Protein AF-A0A523XZT2-F1 (afdb_monomer)

Secondary structure (DSSP, 8-state):
---------SS-HHHHHHHHHHHHHHHHHHHHHHHHHHHTTS-HHHHHHHHHHHHHHHHHHIIIIIHHHHHHHHHHHHTSSS----

Mean predicted aligned error: 7.84 Å

Structure (mmCIF, N/CA/C/O backbone):
data_AF-A0A523XZT2-F1
#
_entry.id   AF-A0A523XZT2-F1
#
loop_
_atom_site.group_PDB
_atom_site.id
_atom_site.type_symbol
_atom_site.label_atom_id
_atom_site.label_alt_id
_atom_site.label_comp_id
_atom_site.label_asym_id
_atom_site.label_entity_id
_atom_site.label_seq_id
_atom_site.pdbx_PDB_ins_code
_atom_site.Cartn_x
_atom_site.Cartn_y
_atom_site.Cartn_z
_atom_site.occupancy
_atom_site.B_iso_or_equiv
_atom_site.auth_seq_id
_atom_site.auth_comp_id
_atom_site.auth_asym_id
_atom_site.auth_atom_id
_atom_site.pdbx_PDB_model_num
ATOM 1 N N . MET A 1 1 ? 24.049 21.790 -17.954 1.00 36.59 1 MET A N 1
ATOM 2 C CA . MET A 1 1 ? 23.239 20.691 -18.520 1.00 36.59 1 MET A CA 1
ATOM 3 C C . MET A 1 1 ? 23.833 19.386 -18.007 1.00 36.59 1 MET A C 1
ATOM 5 O O . MET A 1 1 ? 24.891 18.995 -18.475 1.00 36.59 1 MET A O 1
ATOM 9 N N . ILE A 1 2 ? 23.265 18.810 -16.944 1.00 44.84 2 ILE A N 1
ATOM 10 C CA . ILE A 1 2 ? 23.814 17.609 -16.290 1.00 44.84 2 ILE A CA 1
ATOM 11 C C . ILE A 1 2 ? 23.227 16.388 -17.002 1.00 44.84 2 ILE A C 1
ATOM 13 O O . ILE A 1 2 ? 22.016 16.178 -16.964 1.00 44.84 2 ILE A O 1
ATOM 17 N N . ILE A 1 3 ? 24.079 15.629 -17.690 1.00 51.06 3 ILE A N 1
ATOM 18 C CA . ILE A 1 3 ? 23.717 14.389 -18.381 1.00 51.06 3 ILE A CA 1
ATOM 19 C C . ILE A 1 3 ? 23.684 13.280 -17.326 1.00 51.06 3 ILE A C 1
ATOM 21 O O . ILE A 1 3 ? 24.727 12.789 -16.896 1.00 51.06 3 ILE A O 1
ATOM 25 N N . TRP A 1 4 ? 22.489 12.905 -16.871 1.00 50.66 4 TRP A N 1
ATOM 26 C CA . TRP A 1 4 ? 22.302 11.680 -16.099 1.00 50.66 4 TRP A CA 1
ATOM 27 C C . TRP A 1 4 ? 22.484 10.502 -17.054 1.00 50.66 4 TRP A C 1
ATOM 29 O O . TRP A 1 4 ? 21.596 10.194 -17.843 1.00 50.66 4 TRP A O 1
ATOM 39 N N . ASN A 1 5 ? 23.664 9.886 -17.020 1.00 54.91 5 ASN A N 1
ATOM 40 C CA . ASN A 1 5 ? 23.927 8.633 -17.720 1.00 54.91 5 ASN A CA 1
ATOM 41 C C . ASN A 1 5 ? 22.884 7.600 -17.256 1.00 54.91 5 ASN A C 1
ATOM 43 O O . ASN A 1 5 ? 22.650 7.477 -16.056 1.00 54.91 5 ASN A O 1
ATOM 47 N N . GLU A 1 6 ? 22.210 6.904 -18.168 1.00 61.12 6 GLU A N 1
ATOM 48 C CA . GLU A 1 6 ? 21.136 5.962 -17.837 1.00 61.12 6 GLU A CA 1
ATOM 49 C C . GLU A 1 6 ? 21.718 4.714 -17.154 1.00 61.12 6 GLU A C 1
ATOM 51 O O . GLU A 1 6 ? 22.171 3.773 -17.807 1.00 61.12 6 GLU A O 1
ATOM 56 N N . TRP A 1 7 ? 21.735 4.699 -15.818 1.00 62.56 7 TRP A N 1
ATOM 57 C CA . TRP A 1 7 ? 22.155 3.535 -15.039 1.00 62.56 7 TRP A CA 1
ATOM 58 C C . TRP A 1 7 ? 21.166 2.395 -15.280 1.00 62.56 7 TRP A C 1
ATOM 60 O O . TRP A 1 7 ? 20.069 2.368 -14.716 1.00 62.56 7 TRP A O 1
ATOM 70 N N . LYS A 1 8 ? 21.547 1.446 -16.137 1.00 64.69 8 LYS A N 1
ATOM 71 C CA . LYS A 1 8 ? 20.765 0.231 -16.351 1.00 64.69 8 LYS A CA 1
ATOM 72 C C . LYS A 1 8 ? 20.840 -0.628 -15.086 1.00 64.69 8 LYS A C 1
ATOM 74 O O . LYS A 1 8 ? 21.945 -0.916 -14.623 1.00 64.69 8 LYS A O 1
ATOM 79 N N . PRO A 1 9 ? 19.699 -1.035 -14.507 1.00 72.25 9 PRO A N 1
ATOM 80 C CA . PRO A 1 9 ? 19.714 -1.916 -13.353 1.00 72.25 9 PRO A CA 1
ATOM 81 C C . PRO A 1 9 ? 20.384 -3.240 -13.728 1.00 72.25 9 PRO A C 1
ATOM 83 O O . PRO A 1 9 ? 20.089 -3.822 -14.769 1.00 72.25 9 PRO A O 1
ATOM 86 N N . ALA A 1 10 ? 21.281 -3.715 -12.863 1.00 80.12 10 ALA A N 1
ATOM 87 C CA . ALA A 1 10 ? 21.978 -4.986 -13.058 1.00 80.12 10 ALA A CA 1
ATOM 88 C C . ALA A 1 10 ? 21.045 -6.207 -12.912 1.00 80.12 10 ALA A C 1
ATOM 90 O O . ALA A 1 10 ? 21.364 -7.294 -13.385 1.00 80.12 10 ALA A O 1
ATOM 91 N N . ALA A 1 11 ? 19.894 -6.034 -12.252 1.00 80.00 11 ALA A N 1
ATOM 92 C CA . ALA A 1 11 ? 18.903 -7.082 -12.030 1.00 80.00 11 ALA A CA 1
ATOM 93 C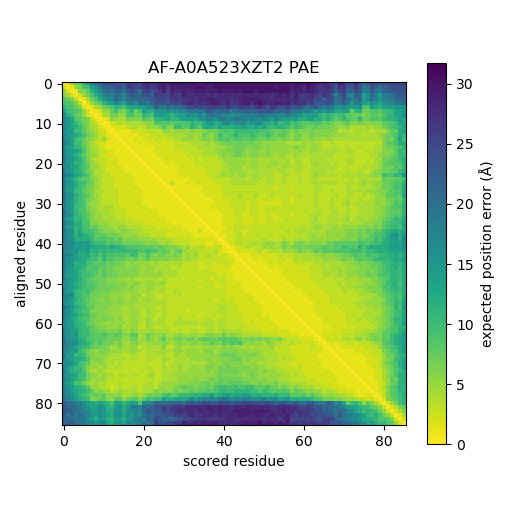 C . ALA A 1 11 ? 17.894 -7.186 -13.189 1.00 80.00 11 ALA A C 1
ATOM 95 O O . ALA A 1 11 ? 17.515 -6.185 -13.798 1.00 80.00 11 ALA A O 1
ATOM 96 N N . SER A 1 12 ? 17.414 -8.403 -13.458 1.00 84.62 12 SER A N 1
ATOM 97 C CA . SER A 1 12 ? 16.403 -8.660 -14.489 1.00 84.62 12 SER A CA 1
ATOM 98 C C . SER A 1 12 ? 15.031 -8.081 -14.108 1.00 84.62 12 SER A C 1
ATOM 100 O O . SER A 1 12 ? 14.693 -7.960 -12.928 1.00 84.62 12 SER A O 1
ATOM 102 N N . LYS A 1 13 ? 14.201 -7.749 -15.110 1.00 81.44 13 LYS A N 1
ATOM 103 C CA . LYS A 1 13 ? 12.858 -7.171 -14.896 1.00 81.44 13 LYS A CA 1
ATOM 104 C C . LYS A 1 13 ? 11.970 -7.970 -13.932 1.00 81.44 13 LYS A C 1
ATOM 106 O O . LYS A 1 13 ? 11.391 -7.334 -13.052 1.00 81.44 13 LYS A O 1
ATOM 111 N N . PRO A 1 14 ? 11.868 -9.315 -14.031 1.00 83.88 14 PRO A N 1
ATOM 112 C CA . PRO A 1 14 ? 11.076 -10.087 -13.077 1.00 83.88 14 PRO A CA 1
ATOM 113 C C . PRO A 1 14 ? 11.556 -9.867 -11.642 1.00 83.88 14 PRO A C 1
ATOM 115 O O . PRO A 1 14 ? 10.744 -9.665 -10.749 1.00 83.88 14 PRO A O 1
ATOM 118 N N . TRP A 1 15 ? 12.872 -9.793 -11.434 1.00 87.19 15 TRP A N 1
ATOM 119 C CA . TRP A 1 15 ? 13.460 -9.581 -10.114 1.00 87.19 15 TRP A CA 1
ATOM 120 C C . TRP A 1 15 ? 13.189 -8.195 -9.546 1.00 87.19 15 TRP A C 1
ATOM 122 O O . TRP A 1 15 ? 12.924 -8.068 -8.355 1.00 87.19 15 TRP A O 1
ATOM 132 N N . LEU A 1 16 ? 13.168 -7.166 -10.393 1.00 87.00 16 LEU A N 1
ATOM 133 C CA . LEU A 1 16 ? 12.774 -5.819 -9.981 1.00 87.00 16 LEU A CA 1
ATOM 134 C C . LEU A 1 16 ? 11.311 -5.773 -9.516 1.00 87.00 16 LEU A C 1
ATOM 136 O O . LEU A 1 16 ? 11.014 -5.162 -8.490 1.00 87.00 16 LEU A O 1
ATOM 140 N N . VAL A 1 17 ? 10.404 -6.446 -10.233 1.00 86.06 17 VAL A N 1
ATOM 141 C CA . VAL A 1 17 ? 8.981 -6.520 -9.858 1.00 86.06 17 VAL A CA 1
ATOM 142 C C . VAL A 1 17 ? 8.793 -7.339 -8.581 1.00 86.06 17 VAL A C 1
ATOM 144 O O . VAL A 1 17 ? 8.105 -6.889 -7.665 1.00 86.06 17 VAL A O 1
ATOM 147 N N . THR A 1 18 ? 9.433 -8.507 -8.481 1.00 87.81 18 THR A N 1
ATOM 148 C CA . THR A 1 18 ? 9.355 -9.369 -7.295 1.00 87.81 18 THR A CA 1
ATOM 149 C C . THR A 1 18 ? 9.922 -8.675 -6.060 1.00 87.81 18 THR A C 1
ATOM 151 O O . THR A 1 18 ? 9.270 -8.670 -5.020 1.00 87.81 18 THR A O 1
ATOM 154 N N . ALA A 1 19 ? 11.086 -8.027 -6.165 1.00 89.75 19 ALA A N 1
ATOM 155 C CA . ALA A 1 19 ? 11.686 -7.292 -5.055 1.00 89.75 19 ALA A CA 1
ATOM 156 C C . ALA A 1 19 ? 10.801 -6.122 -4.604 1.00 89.75 19 ALA A C 1
ATOM 158 O O . ALA A 1 19 ? 10.598 -5.937 -3.405 1.00 89.75 19 ALA A O 1
ATOM 159 N N . ALA A 1 20 ? 10.221 -5.370 -5.547 1.00 87.88 20 ALA A N 1
ATOM 160 C CA . ALA A 1 20 ? 9.270 -4.314 -5.219 1.00 87.88 20 ALA A CA 1
ATOM 161 C C . ALA A 1 20 ? 8.044 -4.876 -4.481 1.00 87.88 20 ALA A C 1
ATOM 163 O O . ALA A 1 20 ? 7.660 -4.338 -3.446 1.00 87.88 20 ALA A O 1
ATOM 164 N N . GLY A 1 21 ? 7.468 -5.979 -4.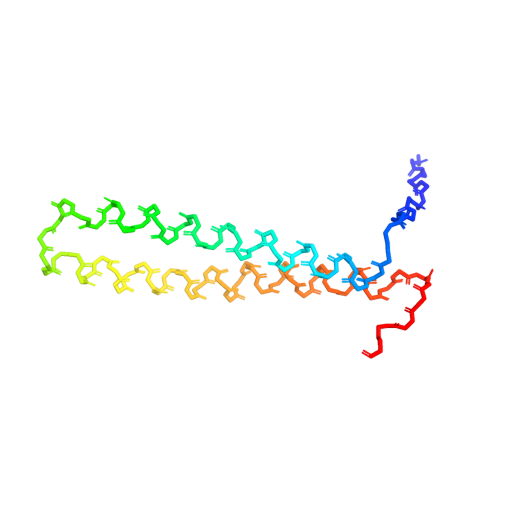969 1.00 90.19 21 GLY A N 1
ATOM 165 C CA . GLY A 1 21 ? 6.347 -6.655 -4.315 1.00 90.19 21 GLY A CA 1
ATOM 166 C C . GLY A 1 21 ? 6.677 -7.084 -2.884 1.00 90.19 21 GLY A C 1
ATOM 167 O O . GLY A 1 21 ? 5.970 -6.698 -1.958 1.00 90.19 21 GLY A O 1
ATOM 168 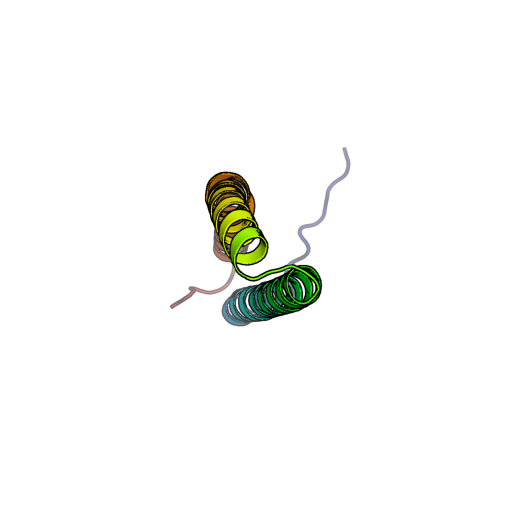N N . ILE A 1 22 ? 7.790 -7.800 -2.693 1.00 94.44 22 ILE A N 1
ATOM 169 C CA . ILE A 1 22 ? 8.250 -8.270 -1.375 1.00 94.44 22 ILE A CA 1
ATOM 170 C C . ILE A 1 22 ? 8.446 -7.099 -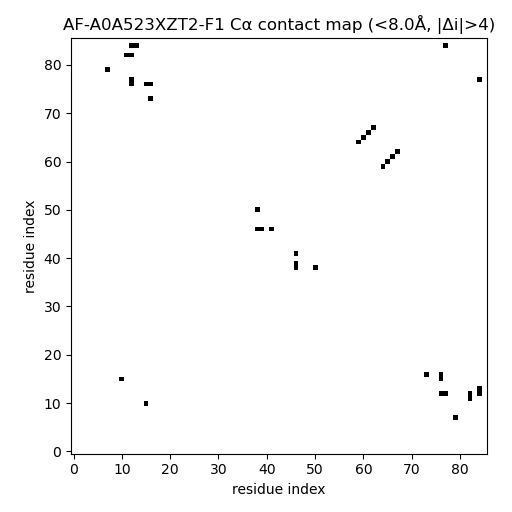0.409 1.00 94.44 22 ILE A C 1
ATOM 172 O O . ILE A 1 22 ? 7.941 -7.134 0.714 1.00 94.44 22 ILE A O 1
ATOM 176 N N . MET A 1 23 ? 9.141 -6.046 -0.847 1.00 92.69 23 MET A N 1
ATOM 177 C CA . MET A 1 23 ? 9.389 -4.861 -0.025 1.00 92.69 23 MET A CA 1
ATOM 178 C C . MET A 1 23 ? 8.083 -4.208 0.430 1.00 92.69 23 MET A C 1
ATOM 180 O O . MET A 1 23 ? 7.905 -3.943 1.619 1.00 92.69 23 MET A O 1
ATOM 184 N N . TRP A 1 24 ? 7.144 -3.982 -0.492 1.00 89.94 24 TRP A N 1
ATOM 185 C CA . TRP A 1 24 ? 5.876 -3.333 -0.163 1.00 89.94 24 TRP A CA 1
ATOM 186 C C . TRP A 1 24 ? 4.958 -4.210 0.692 1.00 89.94 24 TRP A C 1
ATOM 188 O O . TRP A 1 24 ? 4.291 -3.685 1.585 1.00 89.94 24 TRP A O 1
ATOM 198 N N . SER A 1 25 ? 4.961 -5.530 0.498 1.00 93.19 25 SER A N 1
ATOM 199 C CA . SER A 1 25 ? 4.267 -6.459 1.395 1.00 93.19 25 SER A CA 1
ATOM 200 C C . SER A 1 25 ? 4.841 -6.413 2.811 1.00 93.19 25 SER A C 1
ATOM 202 O O . SER A 1 25 ? 4.077 -6.354 3.773 1.00 93.19 25 SER A O 1
ATOM 204 N N . GLY A 1 26 ? 6.170 -6.369 2.949 1.00 96.44 26 GLY A N 1
ATOM 205 C CA . GLY A 1 26 ? 6.836 -6.230 4.246 1.00 96.44 26 GLY A CA 1
ATOM 206 C C . GLY A 1 26 ? 6.438 -4.946 4.975 1.00 96.44 26 GLY A C 1
ATOM 207 O O . GLY A 1 26 ? 6.042 -4.992 6.140 1.00 96.44 26 GLY A O 1
ATOM 208 N N . VAL A 1 27 ? 6.456 -3.807 4.274 1.00 93.69 27 VAL A N 1
ATOM 209 C CA . VAL A 1 27 ? 5.995 -2.522 4.832 1.00 93.69 27 VAL A CA 1
ATOM 210 C C . VAL A 1 27 ? 4.521 -2.595 5.240 1.00 93.69 27 VAL A C 1
ATOM 212 O O . VAL A 1 27 ? 4.167 -2.136 6.323 1.00 93.69 27 VAL A O 1
ATOM 215 N N . GLY A 1 28 ? 3.661 -3.207 4.421 1.00 92.69 28 GLY A N 1
ATOM 216 C CA . GLY A 1 28 ? 2.243 -3.384 4.742 1.00 92.69 28 GLY A CA 1
ATOM 217 C C . GLY A 1 28 ? 2.018 -4.178 6.032 1.00 92.69 28 GLY A C 1
ATOM 218 O O . GLY A 1 28 ? 1.272 -3.736 6.905 1.00 92.69 28 GLY A O 1
ATOM 219 N N . LEU A 1 29 ? 2.710 -5.310 6.193 1.00 96.06 29 LEU A N 1
ATOM 220 C CA . LEU A 1 29 ? 2.637 -6.126 7.410 1.00 96.06 29 LEU A CA 1
ATOM 221 C C . LEU A 1 29 ? 3.121 -5.361 8.646 1.00 96.06 29 LEU A C 1
ATOM 223 O O . LEU A 1 29 ? 2.470 -5.411 9.690 1.00 96.06 29 LEU A O 1
ATOM 227 N N . MET A 1 30 ? 4.222 -4.614 8.520 1.00 96.75 30 MET A N 1
ATOM 228 C CA . MET A 1 30 ? 4.743 -3.770 9.598 1.00 96.75 30 MET A CA 1
ATOM 229 C C . MET A 1 30 ? 3.714 -2.723 10.044 1.00 96.75 30 MET A C 1
ATOM 231 O O . MET A 1 30 ? 3.493 -2.543 11.241 1.00 96.75 30 MET A O 1
ATOM 235 N N . LEU A 1 31 ? 3.051 -2.057 9.095 1.00 93.50 31 LEU A N 1
ATOM 236 C CA . LEU A 1 31 ? 2.024 -1.058 9.397 1.00 93.50 31 LEU A CA 1
ATOM 237 C C . LEU A 1 31 ? 0.798 -1.679 10.078 1.00 93.50 31 LEU A C 1
ATOM 239 O O . LEU A 1 31 ? 0.288 -1.105 11.038 1.00 93.50 31 LEU A O 1
ATOM 243 N N . CYS A 1 32 ? 0.355 -2.862 9.642 1.00 93.38 32 CYS A N 1
ATOM 244 C CA . CYS A 1 32 ? -0.728 -3.593 10.306 1.00 93.38 32 CYS A CA 1
ATOM 245 C C . CYS A 1 32 ? -0.362 -3.972 11.747 1.00 93.38 32 CYS A C 1
ATOM 247 O O . CYS A 1 32 ? -1.187 -3.831 12.648 1.00 93.38 32 CYS A O 1
ATOM 249 N N . HIS A 1 33 ? 0.875 -4.419 11.977 1.00 95.94 33 HIS A N 1
ATOM 250 C CA . HIS A 1 33 ? 1.354 -4.750 13.316 1.00 95.94 33 HIS A CA 1
ATOM 251 C C . HIS A 1 33 ? 1.375 -3.521 14.237 1.00 95.94 33 HIS A C 1
ATOM 253 O O . HIS A 1 33 ? 0.905 -3.588 15.372 1.00 95.94 33 HIS A O 1
ATOM 259 N N . LEU A 1 34 ? 1.842 -2.378 13.726 1.00 94.75 34 LEU A N 1
ATOM 260 C CA . LEU A 1 34 ? 1.833 -1.112 14.459 1.00 94.75 34 LEU A CA 1
ATOM 261 C C . LEU A 1 34 ? 0.404 -0.659 14.795 1.00 94.75 34 LEU A C 1
ATOM 263 O O . LEU A 1 34 ? 0.125 -0.299 15.937 1.00 94.75 34 LEU A O 1
ATOM 267 N N . ALA A 1 35 ? -0.510 -0.732 13.822 1.00 92.50 35 ALA A N 1
ATOM 268 C CA . ALA A 1 35 ? -1.913 -0.377 14.017 1.00 92.50 35 ALA A CA 1
ATOM 269 C C . ALA A 1 35 ? -2.583 -1.260 15.081 1.00 92.50 35 ALA A C 1
ATOM 271 O O . ALA A 1 35 ? -3.300 -0.751 15.941 1.00 92.50 35 ALA A O 1
ATOM 272 N N . TYR A 1 36 ? -2.306 -2.567 15.070 1.00 92.62 36 TYR A N 1
ATOM 273 C CA . TYR A 1 36 ? -2.784 -3.485 16.103 1.00 92.62 36 TYR A CA 1
ATOM 274 C C . TYR A 1 36 ? -2.265 -3.097 17.495 1.00 92.62 36 TYR A C 1
ATOM 276 O O . TYR A 1 36 ? -3.043 -3.039 18.445 1.00 92.62 36 TYR A O 1
ATOM 284 N N . GLY A 1 37 ? -0.977 -2.754 17.609 1.00 93.50 37 GLY A N 1
ATOM 285 C CA . GLY A 1 37 ? -0.391 -2.269 18.861 1.00 93.50 37 GLY A CA 1
ATOM 286 C C . GLY A 1 37 ? -1.067 -1.002 19.398 1.00 93.50 37 GLY A C 1
ATOM 287 O O . GLY A 1 37 ? -1.245 -0.870 20.605 1.00 93.50 37 GLY A O 1
ATOM 288 N N . TRP A 1 38 ? -1.497 -0.096 18.516 1.00 91.69 38 TRP A N 1
ATOM 289 C CA . TRP A 1 38 ? -2.231 1.117 18.900 1.00 91.69 38 TRP A CA 1
ATOM 290 C C . TRP A 1 38 ? -3.687 0.860 19.298 1.00 91.69 38 TRP A C 1
ATOM 292 O O . TRP A 1 38 ? -4.239 1.619 20.091 1.00 91.69 38 TRP A O 1
ATOM 302 N N . LEU A 1 39 ? -4.308 -0.198 18.773 1.00 92.44 39 LEU A N 1
ATOM 303 C CA . LEU A 1 39 ? -5.688 -0.583 19.087 1.00 92.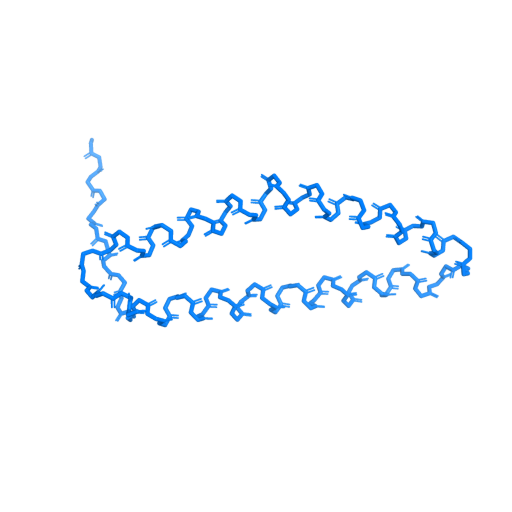44 39 LEU A CA 1
ATOM 304 C C . LEU A 1 39 ? -5.799 -1.402 20.381 1.00 92.44 39 LEU A C 1
ATOM 306 O O . LEU A 1 39 ? -6.829 -1.340 21.045 1.00 92.44 39 LEU A O 1
ATOM 310 N N . LEU A 1 40 ? -4.746 -2.132 20.761 1.00 92.31 40 LEU A N 1
ATOM 311 C CA . LEU A 1 40 ? -4.723 -3.007 21.938 1.00 92.31 40 LEU A CA 1
ATOM 312 C C . LEU A 1 40 ? -5.113 -2.330 23.275 1.00 92.31 40 LEU A C 1
ATOM 314 O O . LEU A 1 40 ? -5.872 -2.940 24.027 1.00 92.31 40 LEU A O 1
ATOM 318 N N . PRO A 1 41 ? -4.635 -1.113 23.618 1.00 93.81 41 PRO A N 1
ATOM 319 C CA . PRO A 1 41 ? -4.970 -0.477 24.896 1.00 93.81 41 PRO A CA 1
ATOM 320 C C . PRO A 1 41 ? -6.361 0.182 24.917 1.00 93.81 41 PRO A C 1
ATOM 322 O O . PRO A 1 41 ? -6.761 0.740 25.938 1.00 93.81 41 PRO A O 1
ATOM 325 N N . VAL A 1 42 ? -7.087 0.171 23.799 1.00 93.62 42 VAL A N 1
ATOM 326 C CA . VAL A 1 42 ? -8.347 0.894 23.616 1.00 93.62 42 VAL A CA 1
ATOM 327 C C . VAL A 1 42 ? -9.531 -0.049 23.860 1.00 93.62 42 VAL A C 1
ATOM 329 O O . VAL A 1 42 ? -9.469 -1.238 23.551 1.00 93.62 42 VAL A O 1
ATOM 332 N N . ASN A 1 43 ? -10.641 0.458 24.410 1.00 94.38 43 ASN A N 1
ATOM 333 C CA . ASN A 1 43 ? -11.840 -0.368 24.581 1.00 94.38 43 ASN A CA 1
ATOM 334 C C . ASN A 1 43 ? -12.416 -0.809 23.219 1.00 94.38 43 ASN A C 1
ATOM 336 O O . ASN A 1 43 ? -12.220 -0.142 22.204 1.00 94.38 43 ASN A O 1
ATOM 340 N N . LEU A 1 44 ? -13.161 -1.919 23.189 1.00 91.94 44 LEU A N 1
ATOM 341 C CA . LEU A 1 44 ? -13.616 -2.528 21.932 1.00 91.94 44 LEU A CA 1
ATOM 342 C C . LEU A 1 44 ? -14.432 -1.568 21.046 1.00 91.94 44 LEU A C 1
ATOM 344 O O . LEU A 1 44 ? -14.251 -1.550 19.832 1.00 91.94 44 LEU A O 1
ATOM 348 N N . GLN A 1 45 ? -15.309 -0.751 21.634 1.00 94.12 45 GLN A N 1
ATOM 349 C CA . GLN A 1 45 ? -16.141 0.190 20.878 1.00 94.12 45 GLN A CA 1
ATOM 350 C C . GLN A 1 45 ? -15.298 1.275 20.196 1.00 94.12 45 GLN A C 1
ATOM 352 O O . GLN A 1 45 ? -15.451 1.530 19.002 1.00 94.12 45 GLN A O 1
ATOM 357 N N . GLN A 1 46 ? -14.379 1.888 20.941 1.00 93.00 46 GLN A N 1
ATOM 358 C CA . GLN A 1 46 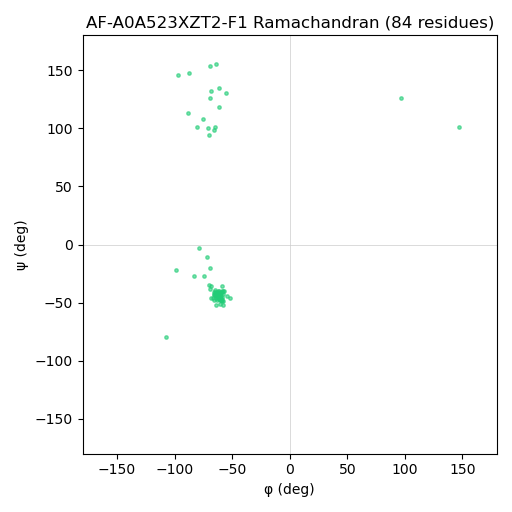? -13.448 2.884 20.420 1.00 93.00 46 GLN A CA 1
ATOM 359 C C . GLN A 1 46 ? -12.492 2.264 19.395 1.00 93.00 46 GLN A C 1
ATOM 361 O O . GLN A 1 46 ? -12.236 2.879 18.363 1.00 93.00 46 GLN A O 1
ATOM 366 N N . ALA A 1 47 ? -12.022 1.036 19.632 1.00 93.12 47 ALA A N 1
ATOM 367 C CA . ALA A 1 47 ? -11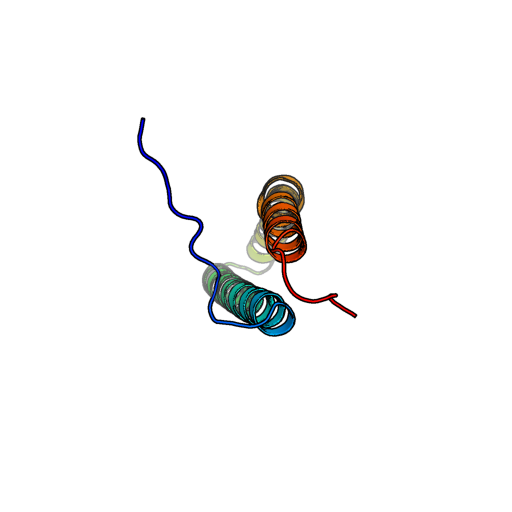.160 0.310 18.708 1.00 93.12 47 ALA A CA 1
ATOM 368 C C . ALA A 1 47 ? -11.853 0.066 17.359 1.00 93.12 47 ALA A C 1
ATOM 370 O O . ALA A 1 47 ? -11.260 0.313 16.312 1.00 93.12 47 ALA A O 1
ATOM 371 N N . VAL A 1 48 ? -13.127 -0.343 17.363 1.00 93.94 48 VAL A N 1
ATOM 372 C CA . VAL A 1 48 ? -13.910 -0.543 16.132 1.00 93.94 48 VAL A CA 1
ATOM 373 C C . VAL A 1 48 ? -14.112 0.774 15.380 1.00 93.94 48 VAL A C 1
ATOM 375 O O . VAL A 1 48 ? -13.885 0.825 14.171 1.00 93.94 48 VAL A O 1
ATOM 378 N N . LEU A 1 49 ? -14.493 1.851 16.074 1.00 95.38 49 LEU A N 1
ATOM 379 C CA . LEU A 1 49 ? -14.669 3.166 15.446 1.00 95.38 49 LEU A CA 1
ATOM 380 C C . LEU A 1 49 ? -13.363 3.680 14.832 1.00 95.38 49 LEU A C 1
ATOM 382 O O . LEU A 1 49 ? -13.353 4.137 13.688 1.00 95.38 49 LEU A O 1
ATOM 386 N N . LEU A 1 50 ? -12.253 3.562 15.563 1.00 93.75 50 LEU A N 1
ATOM 387 C CA . LEU A 1 50 ? -10.942 3.985 15.088 1.00 93.75 50 LEU A CA 1
ATOM 388 C C . LEU A 1 50 ? -10.485 3.135 13.897 1.00 93.75 50 LEU A C 1
ATOM 390 O O . LEU A 1 50 ? -10.018 3.685 12.904 1.00 93.75 50 LEU A O 1
ATOM 394 N N . ALA A 1 51 ? -10.691 1.816 13.945 1.00 93.19 51 ALA A N 1
ATOM 395 C CA . ALA A 1 51 ? -10.374 0.918 12.840 1.00 93.19 51 ALA A CA 1
ATOM 396 C C . ALA A 1 51 ? -11.150 1.281 11.564 1.00 93.19 51 ALA A C 1
ATOM 398 O O . ALA A 1 51 ? -10.556 1.316 10.488 1.00 93.19 51 ALA A O 1
ATOM 399 N N . LEU A 1 52 ? -12.441 1.616 11.665 1.00 95.38 52 LEU A N 1
ATOM 400 C CA . LEU A 1 52 ? -13.237 2.064 10.515 1.00 95.38 52 LEU A CA 1
ATOM 401 C C . LEU A 1 52 ? -12.663 3.341 9.893 1.00 95.38 52 LEU A C 1
ATOM 403 O O . LEU A 1 52 ? -12.497 3.415 8.674 1.00 95.38 52 LEU A O 1
ATOM 407 N N . VAL A 1 53 ? -12.303 4.322 10.722 1.00 94.88 53 VAL A N 1
ATOM 408 C CA . VAL A 1 53 ? -11.664 5.562 10.262 1.00 94.88 53 VAL A CA 1
ATOM 409 C C . VAL A 1 53 ? -10.320 5.259 9.591 1.00 94.88 53 VAL A C 1
ATOM 411 O O . VAL A 1 53 ? -10.068 5.728 8.480 1.00 94.88 53 VAL A O 1
ATOM 414 N N . CYS A 1 54 ? -9.484 4.416 10.202 1.00 92.25 54 CYS A N 1
ATOM 415 C CA . CYS A 1 54 ? -8.214 3.976 9.626 1.00 92.25 54 CYS A CA 1
ATOM 416 C C . CYS A 1 54 ? -8.398 3.280 8.274 1.00 92.25 54 CYS A C 1
ATOM 418 O O . CYS A 1 54 ? -7.620 3.540 7.361 1.00 92.25 54 CYS A O 1
ATOM 420 N N . VAL A 1 55 ? -9.427 2.443 8.111 1.00 94.19 55 VAL A N 1
ATOM 421 C CA . VAL A 1 55 ? -9.735 1.787 6.831 1.00 94.19 55 VAL A CA 1
ATOM 422 C C . VAL A 1 55 ? -10.117 2.816 5.770 1.00 94.19 55 VAL A C 1
ATOM 424 O O . VAL A 1 55 ? -9.598 2.755 4.657 1.00 94.19 55 VAL A O 1
ATOM 427 N N . VAL A 1 56 ? -10.961 3.799 6.100 1.00 96.31 56 VAL A N 1
ATOM 428 C CA . VAL A 1 56 ? -11.322 4.877 5.163 1.00 96.31 56 VAL A CA 1
ATOM 429 C C . VAL A 1 56 ? -10.076 5.648 4.722 1.00 96.31 56 VAL A C 1
ATOM 431 O O . VAL A 1 56 ? -9.850 5.819 3.522 1.00 96.31 56 VAL A O 1
ATOM 434 N N . PHE A 1 57 ? -9.217 6.048 5.662 1.00 94.19 57 PHE A N 1
ATOM 435 C CA . PHE A 1 57 ? -7.953 6.710 5.331 1.00 94.19 57 PHE A CA 1
ATOM 436 C C . PHE A 1 57 ? -7.023 5.814 4.510 1.00 94.19 57 PHE A C 1
ATOM 438 O O . PHE A 1 57 ? -6.461 6.276 3.518 1.00 94.19 57 PHE A O 1
ATOM 445 N N . ALA A 1 58 ? -6.895 4.532 4.855 1.00 92.38 58 ALA A N 1
ATOM 446 C CA . ALA A 1 58 ? -6.086 3.578 4.106 1.00 92.38 58 ALA A CA 1
ATOM 447 C C . ALA A 1 58 ? -6.566 3.448 2.654 1.00 92.38 58 ALA A C 1
ATOM 449 O O . ALA A 1 58 ? -5.742 3.445 1.741 1.00 92.38 58 ALA A O 1
ATOM 450 N N . LEU A 1 59 ? -7.881 3.421 2.414 1.00 94.31 59 LEU A N 1
ATOM 451 C CA . LEU A 1 59 ? -8.459 3.389 1.068 1.00 94.31 59 LEU A CA 1
ATOM 452 C C . LEU A 1 59 ? -8.154 4.667 0.275 1.00 94.31 59 LEU A C 1
ATOM 454 O O . LEU A 1 59 ? -7.823 4.586 -0.911 1.00 94.31 59 LEU A O 1
ATOM 458 N N . ILE A 1 60 ? -8.221 5.836 0.919 1.00 95.38 60 ILE A N 1
ATOM 459 C CA . ILE A 1 60 ? -7.867 7.124 0.304 1.00 95.38 60 ILE A CA 1
ATOM 460 C C . ILE A 1 60 ? -6.377 7.136 -0.066 1.00 95.38 60 ILE A C 1
ATOM 462 O O . ILE A 1 60 ? -6.026 7.377 -1.223 1.00 95.38 60 ILE A O 1
ATOM 466 N N . ILE A 1 61 ? -5.495 6.809 0.881 1.00 92.81 61 ILE A N 1
ATOM 467 C CA . ILE A 1 61 ? -4.039 6.766 0.674 1.00 92.81 61 ILE A CA 1
ATOM 468 C C . ILE A 1 61 ? -3.674 5.729 -0.397 1.00 92.81 61 ILE A C 1
ATOM 470 O O . ILE A 1 61 ? -2.825 5.989 -1.251 1.00 92.81 61 ILE A O 1
ATOM 474 N N . TYR A 1 62 ? -4.331 4.568 -0.409 1.00 90.75 62 TYR A N 1
ATOM 475 C CA . TYR A 1 62 ? -4.156 3.563 -1.452 1.00 90.75 62 TYR A CA 1
ATOM 476 C C . TYR A 1 62 ? -4.529 4.118 -2.829 1.00 90.75 62 TYR A C 1
ATOM 478 O O . TYR A 1 62 ? -3.735 4.031 -3.768 1.00 90.75 62 TYR A O 1
ATOM 486 N N . ARG A 1 63 ? -5.718 4.723 -2.948 1.00 91.75 63 ARG A N 1
ATOM 487 C CA . ARG A 1 63 ? -6.253 5.207 -4.224 1.00 91.75 63 ARG A CA 1
ATOM 488 C C . ARG A 1 63 ? -5.422 6.344 -4.814 1.00 91.75 63 ARG A C 1
ATOM 490 O O . ARG A 1 63 ? -5.188 6.330 -6.022 1.00 91.75 63 ARG A O 1
ATOM 497 N N . PHE A 1 64 ? -5.009 7.304 -3.98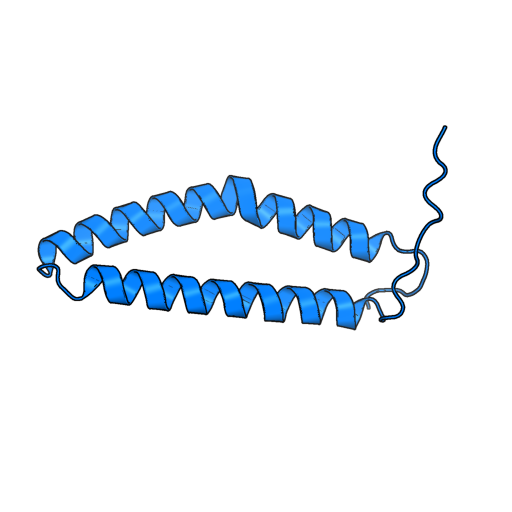9 1.00 91.31 64 PHE A N 1
ATOM 498 C CA . PHE A 1 64 ? -4.339 8.528 -4.441 1.00 91.31 64 PHE A CA 1
ATOM 499 C C . PHE A 1 64 ? -2.812 8.494 -4.307 1.00 91.31 64 PHE A C 1
ATOM 501 O O . PHE A 1 64 ? -2.128 9.236 -5.001 1.00 91.31 64 PHE A O 1
ATOM 508 N N . GLY A 1 65 ? -2.261 7.641 -3.446 1.00 88.88 65 GLY A N 1
ATOM 509 C CA . GLY A 1 65 ? -0.823 7.535 -3.206 1.00 88.88 65 GLY A CA 1
ATOM 510 C C . GLY A 1 65 ? -0.239 6.259 -3.801 1.00 88.88 65 GLY A C 1
ATOM 511 O O . GLY A 1 65 ? 0.370 6.277 -4.875 1.00 88.88 65 GLY A O 1
ATOM 512 N N . PHE A 1 66 ? -0.424 5.140 -3.095 1.00 86.31 66 PHE A N 1
ATOM 513 C CA . PHE A 1 66 ? 0.286 3.888 -3.388 1.00 86.31 66 PHE A CA 1
ATOM 514 C C . PHE A 1 66 ? -0.014 3.330 -4.773 1.00 86.31 66 PHE A C 1
ATOM 516 O O . PHE A 1 66 ? 0.912 2.894 -5.452 1.00 86.31 66 PHE A O 1
ATOM 523 N N . ARG A 1 67 ? -1.269 3.393 -5.234 1.00 88.75 67 ARG A N 1
ATOM 524 C CA . ARG A 1 67 ? -1.628 2.933 -6.579 1.00 88.75 67 ARG A CA 1
ATOM 525 C C . ARG A 1 67 ? -0.866 3.699 -7.661 1.00 88.75 67 ARG A C 1
ATOM 527 O O . ARG A 1 67 ? -0.277 3.084 -8.543 1.00 88.75 67 ARG A O 1
ATOM 534 N N . ILE A 1 68 ? -0.827 5.029 -7.569 1.00 90.50 68 ILE A N 1
ATOM 535 C CA . ILE A 1 68 ? -0.126 5.875 -8.546 1.00 90.50 68 ILE A CA 1
ATOM 536 C C . ILE A 1 68 ? 1.378 5.576 -8.528 1.00 90.50 68 ILE A C 1
ATOM 538 O O . ILE A 1 68 ? 2.019 5.510 -9.578 1.00 90.50 68 ILE A O 1
ATOM 542 N N . LEU A 1 69 ? 1.954 5.384 -7.338 1.00 88.31 69 LEU A N 1
ATOM 543 C CA . LEU A 1 69 ? 3.365 5.041 -7.186 1.00 88.31 69 LEU A CA 1
ATOM 544 C C . LEU A 1 69 ? 3.684 3.658 -7.773 1.00 88.31 69 LEU A C 1
ATOM 546 O O . LEU A 1 69 ? 4.686 3.506 -8.472 1.00 88.31 69 LEU A O 1
ATOM 550 N N . ALA A 1 70 ? 2.827 2.668 -7.525 1.00 88.06 70 ALA A N 1
ATOM 551 C CA . ALA A 1 70 ? 2.962 1.321 -8.065 1.00 88.06 70 ALA A CA 1
ATOM 552 C C . ALA A 1 70 ? 2.869 1.322 -9.597 1.00 88.06 70 ALA A C 1
ATOM 554 O O . ALA A 1 70 ? 3.757 0.789 -10.255 1.00 88.06 70 ALA A O 1
ATOM 555 N N . GLU A 1 71 ? 1.870 1.997 -10.173 1.00 88.69 71 GLU A N 1
ATOM 556 C CA . GLU A 1 71 ? 1.715 2.132 -11.628 1.00 88.69 71 GLU A CA 1
ATOM 557 C C . GLU A 1 71 ? 2.936 2.810 -12.269 1.00 88.69 71 GLU A C 1
ATOM 559 O O . GLU A 1 71 ? 3.429 2.363 -13.306 1.00 88.69 71 GLU A O 1
ATOM 564 N N . LYS A 1 72 ? 3.479 3.860 -11.635 1.00 88.62 72 LYS A N 1
ATOM 565 C CA . LYS A 1 72 ? 4.713 4.517 -12.092 1.00 88.62 72 LYS A CA 1
ATOM 566 C C . LYS A 1 72 ? 5.927 3.588 -12.020 1.00 88.62 72 LYS A C 1
ATOM 568 O O . LYS A 1 72 ? 6.733 3.601 -12.947 1.00 88.62 72 LYS A O 1
ATOM 573 N N . ASN A 1 73 ? 6.067 2.799 -10.953 1.00 88.19 73 ASN A N 1
ATOM 574 C CA . ASN A 1 73 ? 7.171 1.846 -10.804 1.00 88.19 73 ASN A CA 1
ATOM 575 C C . ASN A 1 73 ? 7.087 0.710 -11.828 1.00 88.19 73 ASN A C 1
ATOM 577 O O . ASN A 1 73 ? 8.083 0.417 -12.483 1.00 88.19 73 ASN A O 1
ATOM 581 N N . ILE A 1 74 ? 5.903 0.122 -12.016 1.00 85.69 74 ILE A N 1
ATOM 582 C CA . ILE A 1 74 ? 5.671 -0.937 -13.006 1.00 85.69 74 ILE A CA 1
ATOM 583 C C . ILE A 1 74 ? 5.971 -0.420 -14.411 1.00 85.69 74 ILE A C 1
ATOM 585 O O . ILE A 1 74 ? 6.720 -1.062 -15.143 1.00 85.69 74 ILE A O 1
ATOM 589 N N . ARG A 1 75 ? 5.460 0.766 -14.771 1.00 87.88 75 ARG A N 1
ATOM 590 C CA . ARG A 1 75 ? 5.730 1.374 -16.079 1.00 87.88 75 ARG A CA 1
ATOM 591 C C . ARG A 1 75 ? 7.220 1.642 -16.281 1.00 87.88 75 ARG A C 1
ATOM 593 O O . ARG A 1 75 ? 7.771 1.220 -17.287 1.00 87.88 75 ARG A O 1
ATOM 600 N N . ARG A 1 76 ? 7.901 2.229 -15.289 1.00 85.06 76 ARG A N 1
ATOM 601 C CA . ARG A 1 76 ? 9.352 2.478 -15.349 1.00 85.06 76 ARG A CA 1
ATOM 602 C C . ARG A 1 76 ? 10.154 1.191 -15.558 1.00 85.06 76 ARG A C 1
ATOM 604 O O . ARG A 1 76 ? 11.096 1.204 -16.337 1.00 85.06 76 ARG A O 1
ATOM 611 N N . ILE A 1 77 ? 9.802 0.100 -14.873 1.00 84.38 77 ILE A N 1
ATOM 612 C CA . ILE A 1 77 ? 10.465 -1.203 -15.053 1.00 84.38 77 ILE A CA 1
ATOM 613 C C . ILE A 1 77 ? 10.136 -1.797 -16.432 1.00 84.38 77 ILE A C 1
ATOM 615 O O . ILE A 1 77 ? 11.008 -2.382 -17.077 1.00 84.38 77 ILE A O 1
ATOM 619 N N . GLY A 1 78 ? 8.896 -1.634 -16.901 1.00 81.31 78 GLY A N 1
ATOM 620 C CA . GLY A 1 78 ? 8.449 -2.060 -18.226 1.00 81.31 78 GLY A CA 1
ATOM 621 C C . GLY A 1 78 ? 9.225 -1.384 -19.358 1.00 81.31 78 GLY A C 1
ATOM 622 O O . GLY A 1 78 ? 9.702 -2.082 -20.256 1.00 81.31 78 GLY A O 1
ATOM 623 N N . ASP A 1 79 ? 9.429 -0.070 -19.244 1.00 82.12 79 ASP A N 1
ATOM 624 C CA . ASP A 1 79 ? 10.092 0.790 -20.233 1.00 82.12 79 ASP A CA 1
ATOM 625 C C . ASP A 1 79 ? 11.617 0.571 -20.321 1.00 82.12 79 ASP A C 1
ATOM 627 O O . ASP A 1 79 ? 12.259 1.053 -21.254 1.00 82.12 79 ASP A O 1
ATOM 631 N N . LEU A 1 80 ? 12.229 -0.182 -19.394 1.00 78.25 80 LEU A N 1
ATOM 632 C CA . LEU A 1 80 ? 13.650 -0.535 -19.485 1.00 78.25 80 LEU A CA 1
ATOM 633 C C . LEU A 1 80 ? 13.907 -1.353 -20.765 1.00 78.25 80 LEU A C 1
ATOM 635 O O . LEU A 1 80 ? 13.371 -2.450 -20.940 1.00 78.25 80 LEU A O 1
ATOM 639 N N . ALA A 1 81 ? 14.742 -0.840 -21.672 1.00 57.72 81 ALA A N 1
ATOM 640 C CA . ALA A 1 81 ? 15.116 -1.527 -22.908 1.00 57.72 81 ALA A CA 1
ATOM 641 C C . ALA A 1 81 ? 15.933 -2.798 -22.596 1.00 57.72 81 ALA A C 1
ATOM 643 O O . ALA A 1 81 ? 17.133 -2.733 -22.328 1.00 57.72 81 ALA A O 1
ATOM 644 N N . GLY A 1 82 ? 15.265 -3.955 -22.604 1.00 60.28 82 GLY A N 1
ATOM 645 C CA . GLY A 1 82 ? 15.876 -5.263 -22.354 1.00 60.28 82 GLY A CA 1
ATOM 646 C C . GLY A 1 82 ? 14.931 -6.234 -21.644 1.00 60.28 82 GLY A C 1
ATOM 647 O O . GLY A 1 82 ? 14.754 -6.163 -20.432 1.00 60.28 82 GLY A O 1
ATOM 648 N N . GLY A 1 83 ? 14.336 -7.154 -22.406 1.00 58.03 83 GLY A N 1
ATOM 649 C CA . GLY A 1 83 ? 13.532 -8.272 -21.898 1.00 58.03 83 GLY A CA 1
ATOM 650 C C . GLY A 1 83 ? 12.024 -8.013 -21.906 1.00 58.03 83 GLY A C 1
ATOM 651 O O . GLY A 1 83 ? 11.544 -7.016 -21.361 1.00 58.03 83 GLY A O 1
ATOM 652 N N . LYS A 1 84 ? 11.268 -8.923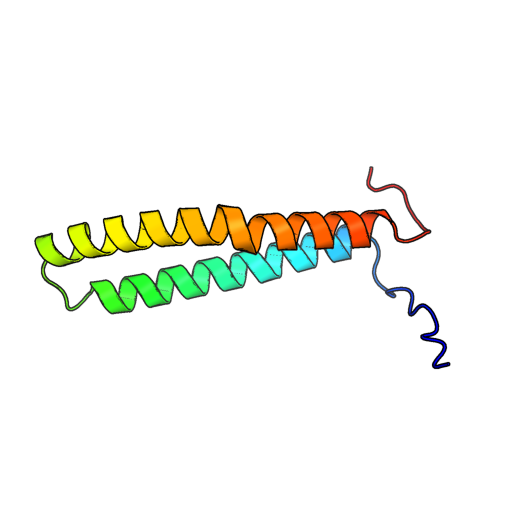 -22.532 1.00 52.66 84 LYS A N 1
ATOM 653 C CA . LYS A 1 84 ? 9.813 -9.008 -22.361 1.00 52.66 84 LYS A CA 1
ATOM 654 C C . LYS A 1 84 ? 9.544 -9.481 -20.932 1.00 52.66 84 LYS A C 1
ATOM 656 O O . LYS A 1 84 ? 10.179 -10.429 -20.476 1.00 52.66 84 LYS A O 1
ATOM 661 N N . ILE A 1 85 ? 8.640 -8.810 -20.227 1.00 55.91 85 ILE A N 1
ATOM 662 C CA . ILE A 1 85 ? 7.967 -9.437 -19.089 1.00 55.91 85 ILE A CA 1
ATOM 663 C C . ILE A 1 85 ? 6.977 -10.381 -19.770 1.00 55.91 85 ILE A C 1
ATOM 665 O O . ILE A 1 85 ? 6.122 -9.886 -20.505 1.00 55.91 85 ILE A O 1
ATOM 669 N N . CYS A 1 86 ? 7.233 -11.690 -19.709 1.00 55.31 86 CYS A N 1
ATOM 670 C CA . CYS A 1 86 ? 6.353 -12.688 -20.318 1.00 55.31 86 CYS A CA 1
ATOM 671 C C . CYS A 1 86 ? 4.913 -12.510 -19.834 1.00 55.31 86 CYS A C 1
ATOM 673 O O . CYS A 1 86 ? 4.744 -12.224 -18.625 1.00 55.31 86 CYS A O 1
#

Radius of gyration: 18.68 Å; Cα contacts (8 Å, |Δi|>4): 20; chains: 1; bounding box: 40×33×48 Å

pLDDT: mean 84.54, std 14.18, range [36.59, 96.75]

Solvent-accessible surface area (backbone atoms only — not comparable to full-atom values): 5171 Å² total; per-residue (Å²): 137,85,80,78,74,83,80,73,72,92,65,55,61,71,55,55,54,51,51,52,50,54,52,52,52,50,54,50,53,53,51,53,53,52,52,50,64,68,38,67,88,44,57,70,71,59,32,52,55,49,50,52,52,50,49,55,51,49,52,50,46,37,66,73,41,52,49,55,51,48,54,51,50,52,48,57,56,63,68,44,92,72,76,80,84,128

Foldseek 3Di:
DDDPDPPQDPDALVCLLVVVVVVVVVVVVVVVVVLVVVLVVPDPVVSVVVVVVVVVVVVVCVVPPVVVVSVVSNVVSCPRPDDDPD

Sequence (86 aa):
MIIWNEWKPAASKPWLVTAAGIMWSGVGLMLCHLAYGWLLPVNLQQAVLLALVCVVFALIIYRFGFRILAEKNIRRIGDLAGGKIC